Protein AF-A0A951FBR6-F1 (afdb_monomer_lite)

Secondary structure (DSSP, 8-state):
---HHHHHHHHHTGGG--HHHHHHHHHHHHH-HHHHHHHHHHHHHHHHHHHS-----PPPPHHHHHHHHHHHHHHT-THHHHHHHHHHHHHHHHHHHHHHHHHS------------------------PPP----------------------------------------------------

Foldseek 3Di:
DDDPVVLVVCLVVVVPDDPVNVVVNVVVLVVDVVSVVVSVVVVVVVVVVVPPPDDPPDPDPPVVVVVVVVVVVVVVDCVVVVVVVVVVVVVVVVVVVVVVVVPPPPPDPPPDDDDDDDDPDPDDDDDDDDDDPDDDPDPPPDDDDDPPPPPPPPPDPPPPPDPDDDDDDDPDDDDDDDDPDDD

Radius of gyration: 33.35 Å; chains: 1; bounding box: 78×59×83 Å

Structure (mmCIF, N/CA/C/O backbone):
data_AF-A0A951FBR6-F1
#
_entry.id   AF-A0A951FBR6-F1
#
loop_
_atom_site.group_PDB
_atom_site.id
_atom_site.type_symbol
_atom_site.label_atom_id
_atom_site.label_alt_id
_atom_site.label_comp_id
_atom_site.label_asym_id
_atom_site.label_entity_id
_atom_site.label_seq_id
_atom_site.pdbx_PDB_ins_code
_atom_site.Cartn_x
_atom_si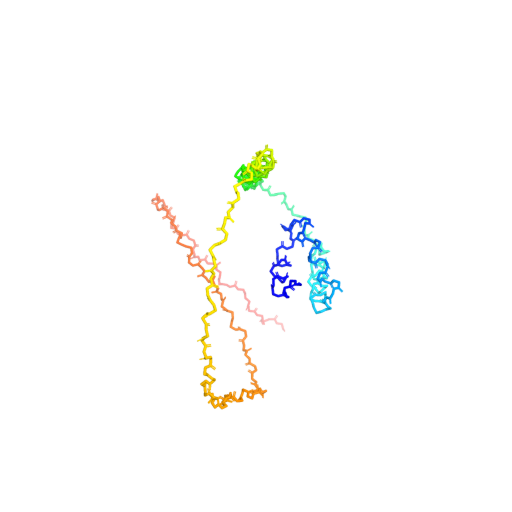te.Cartn_y
_atom_site.Cartn_z
_atom_site.occupancy
_atom_site.B_iso_or_equiv
_atom_site.auth_seq_id
_atom_site.auth_comp_id
_atom_site.auth_asym_id
_atom_site.auth_atom_id
_atom_site.pdbx_PDB_model_num
ATOM 1 N N . MET A 1 1 ? 12.218 -4.662 -15.371 1.00 66.00 1 MET A N 1
ATOM 2 C CA . MET A 1 1 ? 11.109 -5.155 -14.527 1.00 66.00 1 MET A CA 1
ATOM 3 C C . MET A 1 1 ? 11.464 -4.921 -13.068 1.00 66.00 1 MET A C 1
ATOM 5 O O . MET A 1 1 ? 12.599 -5.201 -12.700 1.00 66.00 1 MET A O 1
ATOM 9 N N . MET A 1 2 ? 10.543 -4.360 -12.276 1.00 85.25 2 MET A N 1
ATOM 10 C CA . MET A 1 2 ? 10.727 -4.196 -10.825 1.00 85.25 2 MET A CA 1
ATOM 11 C C . MET A 1 2 ? 10.732 -5.551 -10.119 1.00 85.25 2 MET A C 1
ATOM 13 O O . MET A 1 2 ? 10.089 -6.500 -10.576 1.00 85.25 2 MET A O 1
ATOM 17 N N . ARG A 1 3 ? 11.447 -5.639 -8.995 1.00 94.19 3 ARG A N 1
ATOM 18 C CA . ARG A 1 3 ? 11.500 -6.867 -8.194 1.00 94.19 3 ARG A CA 1
ATOM 19 C C . ARG A 1 3 ? 10.262 -6.985 -7.303 1.00 94.19 3 ARG A C 1
ATOM 21 O O . ARG A 1 3 ? 9.742 -5.986 -6.814 1.00 94.19 3 ARG A O 1
ATOM 28 N N . CYS A 1 4 ? 9.834 -8.217 -7.020 1.00 96.00 4 CYS A N 1
ATOM 29 C CA . CYS A 1 4 ? 8.677 -8.477 -6.150 1.00 96.00 4 CYS A CA 1
ATOM 30 C C . CYS A 1 4 ? 8.846 -7.869 -4.742 1.00 96.00 4 CYS A C 1
ATOM 32 O O . CYS A 1 4 ? 7.883 -7.385 -4.152 1.00 96.00 4 CYS A O 1
ATOM 34 N N . SER A 1 5 ? 10.073 -7.847 -4.210 1.00 94.88 5 SER A N 1
ATOM 35 C CA . SER A 1 5 ? 10.379 -7.240 -2.908 1.00 94.88 5 SER A CA 1
ATOM 36 C C . SER A 1 5 ? 10.171 -5.723 -2.903 1.00 94.88 5 SER A C 1
ATOM 38 O O . SER A 1 5 ? 9.610 -5.179 -1.955 1.00 94.88 5 SER A O 1
ATOM 40 N N . GLU A 1 6 ? 10.551 -5.033 -3.976 1.00 93.88 6 GLU A N 1
ATOM 41 C CA . GLU A 1 6 ? 10.356 -3.586 -4.123 1.00 93.88 6 GLU A CA 1
ATOM 42 C C . GLU A 1 6 ? 8.859 -3.253 -4.197 1.00 93.88 6 GLU A C 1
ATOM 44 O O . GLU A 1 6 ? 8.383 -2.363 -3.493 1.00 93.88 6 GLU A O 1
ATOM 49 N N . ILE A 1 7 ? 8.093 -4.042 -4.958 1.00 95.62 7 ILE A N 1
ATOM 50 C CA . ILE A 1 7 ? 6.633 -3.913 -5.044 1.00 95.62 7 ILE A CA 1
ATOM 51 C C . ILE A 1 7 ? 5.974 -4.152 -3.684 1.00 95.62 7 ILE A C 1
ATOM 53 O O . ILE A 1 7 ? 5.095 -3.386 -3.303 1.00 95.62 7 ILE A O 1
ATOM 57 N N . SER A 1 8 ? 6.402 -5.160 -2.916 1.00 91.75 8 SER A N 1
ATOM 58 C CA . SER A 1 8 ? 5.817 -5.415 -1.590 1.00 91.75 8 SER A CA 1
ATOM 59 C C . SER A 1 8 ? 5.968 -4.229 -0.630 1.00 91.75 8 SER A C 1
ATOM 61 O O . SER A 1 8 ? 5.046 -3.942 0.133 1.00 91.75 8 SER A O 1
ATOM 63 N N . MET A 1 9 ? 7.074 -3.479 -0.714 1.00 92.38 9 MET A N 1
ATOM 64 C CA . MET A 1 9 ? 7.241 -2.254 0.072 1.00 92.38 9 MET A CA 1
ATOM 65 C C . MET A 1 9 ? 6.273 -1.155 -0.380 1.00 92.38 9 MET A C 1
ATOM 67 O O . MET A 1 9 ? 5.665 -0.504 0.466 1.00 92.38 9 MET A O 1
ATOM 71 N N . LEU A 1 10 ? 6.075 -0.987 -1.693 1.00 93.06 10 LEU A N 1
ATOM 72 C CA . LEU A 1 10 ? 5.103 -0.026 -2.229 1.00 93.06 10 LEU A CA 1
ATOM 73 C C . LEU A 1 10 ? 3.661 -0.386 -1.843 1.00 93.06 10 LEU A C 1
ATOM 75 O O . LEU A 1 10 ? 2.879 0.496 -1.485 1.00 93.06 10 LEU A O 1
ATOM 79 N N . LEU A 1 11 ? 3.309 -1.676 -1.856 1.00 91.50 11 LEU A N 1
ATOM 80 C CA . LEU A 1 11 ? 1.989 -2.155 -1.432 1.00 91.50 11 LEU A CA 1
ATOM 81 C C . LEU A 1 11 ? 1.732 -1.878 0.058 1.00 91.50 11 LEU A C 1
ATOM 83 O O . LEU A 1 11 ? 0.615 -1.500 0.422 1.00 91.50 11 LEU A O 1
ATOM 87 N N . ALA A 1 12 ? 2.760 -1.971 0.909 1.00 89.62 12 ALA A N 1
ATOM 88 C CA . ALA A 1 12 ? 2.648 -1.638 2.330 1.00 89.62 12 ALA A CA 1
ATOM 89 C C . ALA A 1 12 ? 2.328 -0.147 2.570 1.00 89.62 12 ALA A C 1
ATOM 91 O O . ALA A 1 12 ? 1.612 0.188 3.514 1.00 89.62 12 ALA A O 1
ATOM 92 N N . THR A 1 13 ? 2.792 0.753 1.695 1.00 90.88 13 THR A N 1
ATOM 93 C CA . THR A 1 13 ? 2.530 2.204 1.761 1.00 90.88 13 THR A CA 1
ATOM 94 C C . THR A 1 13 ? 1.437 2.669 0.797 1.00 90.88 13 THR A C 1
ATOM 96 O O . THR A 1 13 ? 1.401 3.840 0.426 1.00 90.88 13 THR A O 1
ATOM 99 N N . ARG A 1 14 ? 0.509 1.786 0.396 1.00 87.19 14 ARG A N 1
ATOM 100 C CA . ARG A 1 14 ? -0.464 2.060 -0.681 1.00 87.19 14 ARG A CA 1
ATOM 101 C C . ARG A 1 14 ? -1.258 3.364 -0.568 1.00 87.19 14 ARG A C 1
ATOM 103 O O . ARG A 1 14 ? -1.699 3.892 -1.577 1.00 87.19 14 ARG A O 1
ATOM 110 N N . ARG A 1 15 ? -1.507 3.851 0.654 1.00 85.38 15 ARG A N 1
ATOM 111 C CA . ARG A 1 15 ? -2.320 5.057 0.897 1.00 85.38 15 ARG A CA 1
ATOM 112 C C . ARG A 1 15 ? -1.604 6.346 0.500 1.00 85.38 15 ARG A C 1
ATOM 114 O O . ARG A 1 15 ? -2.270 7.357 0.320 1.00 85.38 15 ARG A O 1
ATOM 121 N N . ASP A 1 16 ? -0.283 6.284 0.366 1.00 89.69 16 ASP A N 1
ATOM 122 C CA . ASP A 1 16 ? 0.584 7.434 0.132 1.00 89.69 16 ASP A CA 1
ATOM 123 C C . ASP A 1 16 ? 1.307 7.355 -1.225 1.00 89.69 16 ASP A C 1
ATOM 125 O O . ASP A 1 16 ? 2.233 8.131 -1.473 1.00 89.69 16 ASP A O 1
ATOM 129 N N . LEU A 1 17 ? 0.902 6.430 -2.106 1.00 90.75 17 LEU A N 1
ATOM 130 C CA . LEU A 1 17 ? 1.501 6.282 -3.432 1.00 90.75 17 LEU A CA 1
ATOM 131 C C . LEU A 1 17 ? 1.141 7.466 -4.334 1.00 90.75 17 LEU A C 1
ATOM 133 O O . LEU A 1 17 ? 0.011 7.953 -4.364 1.00 90.75 17 LEU A O 1
ATOM 137 N N . SER A 1 18 ? 2.119 7.922 -5.108 1.00 93.25 18 SER A N 1
ATOM 138 C CA . SER A 1 18 ? 1.881 8.834 -6.222 1.00 93.25 18 SER A CA 1
ATOM 139 C C . SER A 1 18 ? 1.259 8.098 -7.414 1.00 93.25 18 SER A C 1
ATOM 141 O O . SER A 1 18 ? 1.418 6.890 -7.570 1.00 93.25 18 SER A O 1
ATOM 143 N N . ALA A 1 19 ? 0.618 8.835 -8.326 1.00 92.31 19 ALA A N 1
ATOM 144 C CA . ALA A 1 19 ? 0.006 8.253 -9.527 1.00 92.31 19 ALA A CA 1
ATOM 145 C C . ALA A 1 19 ? 1.001 7.471 -10.414 1.00 92.31 19 ALA A C 1
ATOM 147 O O . ALA A 1 19 ? 0.622 6.503 -11.070 1.00 92.31 19 ALA A O 1
ATOM 148 N N . ALA A 1 20 ? 2.276 7.878 -10.428 1.00 91.44 20 ALA A N 1
ATOM 149 C CA . ALA A 1 20 ? 3.328 7.170 -11.154 1.00 91.44 20 ALA A CA 1
ATOM 150 C C . ALA A 1 20 ? 3.708 5.846 -10.473 1.00 91.44 20 ALA A C 1
ATOM 152 O O . ALA A 1 20 ? 3.951 4.852 -11.146 1.00 91.44 20 ALA A O 1
ATOM 153 N N . GLU A 1 21 ? 3.739 5.805 -9.142 1.00 93.50 21 GLU A N 1
ATOM 154 C CA . GLU A 1 21 ? 4.002 4.560 -8.413 1.00 93.50 21 GLU A CA 1
ATOM 155 C C . GLU A 1 21 ? 2.807 3.607 -8.512 1.00 93.50 21 GLU A C 1
ATOM 157 O O . GLU A 1 21 ? 2.995 2.407 -8.692 1.00 93.50 21 GLU A O 1
ATOM 162 N N . GLU A 1 22 ? 1.578 4.131 -8.484 1.00 95.56 22 GLU A N 1
ATOM 163 C CA . GLU A 1 22 ? 0.373 3.328 -8.702 1.00 95.56 22 GLU A CA 1
ATOM 164 C C . GLU A 1 22 ? 0.358 2.649 -10.074 1.00 95.56 22 GLU A C 1
ATOM 166 O O . GLU A 1 22 ? -0.027 1.483 -10.170 1.00 95.56 22 GLU A O 1
ATOM 171 N N . SER A 1 23 ? 0.759 3.350 -11.141 1.00 95.75 23 SER A N 1
ATOM 172 C CA . SER A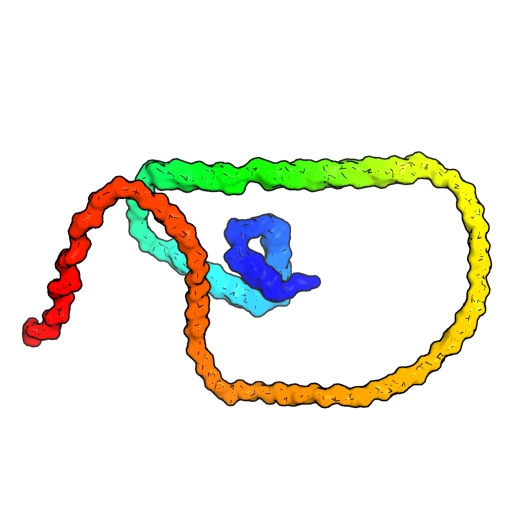 1 23 ? 0.785 2.759 -12.482 1.00 95.75 23 SER A CA 1
ATOM 173 C C . SER A 1 23 ? 1.822 1.641 -12.588 1.00 95.75 23 SER A C 1
ATOM 175 O O . SER A 1 23 ? 1.533 0.597 -13.171 1.00 95.75 23 SER A O 1
ATOM 177 N N . VAL A 1 24 ? 2.989 1.814 -11.963 1.00 95.31 24 VAL A N 1
ATOM 178 C CA . VAL A 1 24 ? 4.043 0.793 -11.910 1.00 95.31 24 VAL A CA 1
ATOM 179 C C . VAL A 1 24 ? 3.599 -0.427 -11.107 1.00 95.31 24 VAL A C 1
ATOM 181 O O . VAL A 1 24 ? 3.784 -1.558 -11.557 1.00 95.31 24 VAL A O 1
ATOM 184 N N . VAL A 1 25 ? 2.981 -0.213 -9.943 1.00 96.06 25 VAL A N 1
ATOM 185 C CA . VAL A 1 25 ? 2.422 -1.302 -9.134 1.00 96.06 25 VAL A CA 1
ATOM 186 C C . VAL A 1 25 ? 1.360 -2.054 -9.929 1.00 96.06 25 VAL A C 1
ATOM 188 O O . VAL A 1 25 ? 1.402 -3.279 -9.972 1.00 96.06 25 VAL A O 1
ATOM 191 N N . ARG A 1 26 ? 0.447 -1.345 -10.605 1.00 96.06 26 ARG A N 1
ATOM 192 C CA . ARG A 1 26 ? -0.607 -1.964 -11.418 1.00 96.06 26 ARG A CA 1
ATOM 193 C C . ARG A 1 26 ? -0.027 -2.834 -12.531 1.00 96.06 26 ARG A C 1
ATOM 195 O O . ARG A 1 26 ? -0.379 -4.003 -12.597 1.00 96.06 26 ARG A O 1
ATOM 202 N N . ALA A 1 27 ? 0.928 -2.308 -13.298 1.00 96.62 27 ALA A N 1
ATOM 203 C CA . ALA A 1 27 ? 1.603 -3.071 -14.347 1.00 96.62 27 ALA A CA 1
ATOM 204 C C . ALA A 1 27 ? 2.261 -4.351 -13.802 1.00 96.62 27 ALA A C 1
ATOM 206 O O . ALA A 1 27 ? 2.152 -5.415 -14.398 1.00 96.62 27 ALA A O 1
ATOM 207 N N . HIS A 1 28 ? 2.896 -4.285 -12.628 1.00 97.00 28 HIS A N 1
ATOM 208 C CA . HIS A 1 28 ? 3.477 -5.479 -12.017 1.00 97.00 28 HIS A CA 1
ATOM 209 C C . HIS A 1 28 ? 2.424 -6.492 -11.552 1.00 97.00 28 HIS A C 1
ATOM 211 O O . HIS A 1 28 ? 2.656 -7.693 -11.647 1.00 97.00 28 HIS A O 1
ATOM 217 N N . LEU A 1 29 ? 1.289 -6.037 -11.014 1.00 96.88 29 LEU A N 1
ATOM 218 C CA . LEU A 1 29 ? 0.207 -6.934 -10.601 1.00 96.88 29 LEU A CA 1
ATOM 219 C C . LEU A 1 29 ? -0.442 -7.632 -11.803 1.00 96.88 29 LEU A C 1
ATOM 221 O O . LEU A 1 29 ? -0.874 -8.774 -11.655 1.00 96.88 29 LEU A O 1
ATOM 225 N N . ASP A 1 30 ? -0.468 -6.984 -12.967 1.00 97.44 30 ASP A N 1
ATOM 226 C CA . ASP A 1 30 ? -0.957 -7.585 -14.210 1.00 97.44 30 ASP A CA 1
ATOM 227 C C . ASP A 1 30 ? -0.023 -8.715 -14.694 1.00 97.44 30 ASP A C 1
ATOM 229 O O . ASP A 1 30 ? -0.496 -9.748 -15.167 1.00 97.44 30 ASP A O 1
ATOM 233 N N . ASP A 1 31 ? 1.292 -8.568 -14.488 1.00 96.94 31 ASP A N 1
ATOM 234 C CA . ASP A 1 31 ? 2.302 -9.551 -14.908 1.00 96.94 31 ASP A CA 1
ATOM 235 C C . ASP A 1 31 ? 2.585 -10.649 -13.857 1.00 96.94 31 ASP A C 1
ATOM 237 O O . ASP A 1 31 ? 3.025 -11.751 -14.194 1.00 96.94 31 ASP A O 1
ATOM 241 N N . CYS A 1 32 ? 2.374 -10.373 -12.564 1.00 97.75 32 CYS A N 1
ATOM 242 C CA . CYS A 1 32 ? 2.797 -11.237 -11.459 1.00 97.75 32 CYS A CA 1
ATOM 243 C C . CYS A 1 32 ? 1.613 -11.767 -10.635 1.00 97.75 32 CYS A C 1
ATOM 245 O O . CYS A 1 32 ? 1.155 -11.152 -9.664 1.00 97.75 32 CYS A O 1
ATOM 247 N N . ALA A 1 33 ? 1.172 -12.986 -10.959 1.00 97.31 33 ALA A N 1
ATOM 248 C CA . ALA A 1 33 ? 0.031 -13.635 -10.309 1.00 97.31 33 ALA A CA 1
ATOM 249 C C . ALA A 1 33 ? 0.195 -13.822 -8.785 1.00 97.31 33 ALA A C 1
ATOM 251 O O . ALA A 1 33 ? -0.784 -13.751 -8.039 1.00 97.31 33 ALA A O 1
ATOM 252 N N . SER A 1 34 ? 1.418 -14.046 -8.291 1.00 96.25 34 SER A N 1
ATOM 253 C CA . SER A 1 34 ? 1.667 -14.238 -6.855 1.00 96.25 34 SER A CA 1
ATOM 254 C C . SER A 1 34 ? 1.474 -12.940 -6.062 1.00 96.25 34 SER A C 1
ATOM 256 O O . SER A 1 34 ? 0.840 -12.956 -5.001 1.00 96.25 34 SER A O 1
ATOM 258 N N . CYS A 1 35 ? 1.953 -11.811 -6.593 1.00 96.31 35 CYS A N 1
ATOM 259 C CA . CYS A 1 35 ? 1.737 -10.482 -6.027 1.00 96.31 35 CYS A CA 1
ATOM 260 C C . CYS A 1 35 ? 0.262 -10.067 -6.131 1.00 96.31 35 CYS A C 1
ATOM 262 O O . CYS A 1 35 ? -0.299 -9.590 -5.145 1.00 96.31 35 CYS A O 1
ATOM 264 N N . ALA A 1 36 ? -0.405 -10.340 -7.259 1.00 97.12 36 ALA A N 1
ATOM 265 C CA . ALA A 1 36 ? -1.842 -10.100 -7.422 1.00 97.12 36 ALA A CA 1
ATOM 266 C C . ALA A 1 36 ? -2.691 -10.882 -6.407 1.00 97.12 36 ALA A C 1
ATOM 268 O O . ALA A 1 36 ? -3.606 -10.334 -5.783 1.00 97.12 36 ALA A O 1
ATOM 269 N N . ALA A 1 37 ? -2.364 -12.157 -6.178 1.00 96.75 37 ALA A N 1
ATOM 270 C CA . ALA A 1 37 ? -3.057 -12.982 -5.197 1.00 96.75 37 ALA A CA 1
ATOM 271 C C . ALA A 1 37 ? -2.885 -12.438 -3.770 1.00 96.75 37 ALA A C 1
ATOM 273 O O . ALA A 1 37 ? -3.878 -12.330 -3.045 1.00 96.75 37 ALA A O 1
ATOM 274 N N . GLN A 1 38 ? -1.661 -12.063 -3.376 1.00 94.88 38 GLN A N 1
ATOM 275 C CA . GLN A 1 38 ? -1.383 -11.439 -2.074 1.00 94.88 38 GLN A CA 1
ATOM 276 C C . GLN A 1 38 ? -2.173 -10.142 -1.896 1.00 94.88 38 GLN A C 1
ATOM 278 O O . GLN A 1 38 ? -2.933 -10.014 -0.935 1.00 94.88 38 GLN A O 1
ATOM 283 N N . TRP A 1 39 ? -2.093 -9.249 -2.880 1.00 95.25 39 TRP A N 1
ATOM 284 C CA . TRP A 1 39 ? -2.825 -7.989 -2.885 1.00 95.25 39 TRP A CA 1
ATOM 285 C C . TRP A 1 39 ? -4.336 -8.185 -2.731 1.00 95.25 39 TRP A C 1
ATOM 287 O O . TRP A 1 39 ? -4.986 -7.544 -1.904 1.00 95.25 39 TRP A O 1
ATOM 297 N N . SER A 1 40 ? -4.911 -9.127 -3.481 1.00 96.00 40 SER A N 1
ATOM 298 C CA . SER A 1 40 ? -6.348 -9.393 -3.423 1.00 96.00 40 SER A CA 1
ATOM 299 C C . SER A 1 40 ? -6.809 -9.895 -2.048 1.00 96.00 40 SER A C 1
ATOM 301 O O . SER A 1 40 ? -7.945 -9.623 -1.655 1.00 96.00 40 SER A O 1
ATOM 303 N N . ARG A 1 41 ? -5.953 -10.623 -1.312 1.00 95.56 41 ARG A N 1
ATOM 304 C CA . ARG A 1 41 ? -6.243 -11.076 0.057 1.00 95.56 41 ARG A CA 1
ATOM 305 C C . ARG A 1 41 ? -6.266 -9.896 1.019 1.00 95.56 41 ARG A C 1
ATOM 307 O O . ARG A 1 41 ? -7.232 -9.742 1.760 1.00 95.56 41 ARG A O 1
ATOM 314 N N . GLU A 1 42 ? -5.256 -9.035 0.963 1.00 93.94 42 GLU A N 1
ATOM 315 C CA . GLU A 1 42 ? -5.180 -7.843 1.812 1.00 93.94 42 GLU A CA 1
ATOM 316 C C . GLU A 1 42 ? -6.330 -6.868 1.559 1.00 93.94 42 GLU A C 1
ATOM 318 O O . GLU A 1 42 ? -6.904 -6.314 2.503 1.00 93.94 42 GLU A O 1
ATOM 323 N N . GLU A 1 43 ? -6.696 -6.663 0.293 1.00 94.25 43 GLU A N 1
ATOM 324 C CA . GLU A 1 43 ? -7.802 -5.780 -0.065 1.00 94.25 43 GLU A CA 1
ATOM 325 C C . GLU A 1 43 ? -9.143 -6.353 0.402 1.00 94.25 43 GLU A C 1
ATOM 327 O O . GLU A 1 43 ? -9.967 -5.612 0.938 1.00 94.25 43 GLU A O 1
ATOM 332 N N . ARG A 1 44 ? -9.348 -7.675 0.304 1.00 96.25 44 ARG A N 1
ATOM 333 C CA . ARG A 1 44 ? -10.527 -8.343 0.880 1.00 96.25 44 ARG A CA 1
ATOM 334 C C . ARG A 1 44 ? -10.618 -8.126 2.388 1.00 96.25 44 ARG A C 1
ATOM 336 O O . ARG A 1 44 ? -11.649 -7.648 2.855 1.00 96.25 44 ARG A O 1
ATOM 343 N N . THR A 1 45 ? -9.541 -8.373 3.134 1.00 95.62 45 THR A N 1
ATOM 344 C CA . THR A 1 45 ? -9.502 -8.115 4.584 1.00 95.62 45 THR A CA 1
ATOM 345 C C . THR A 1 45 ? -9.785 -6.646 4.892 1.00 95.62 45 THR A C 1
ATOM 347 O O . THR A 1 45 ? -10.609 -6.325 5.743 1.00 95.62 45 THR A O 1
ATOM 350 N N . SER A 1 46 ? -9.174 -5.731 4.139 1.00 93.50 46 SER A N 1
ATOM 351 C CA . SER A 1 46 ? -9.369 -4.288 4.306 1.00 93.50 46 SER A CA 1
ATOM 352 C C . SER A 1 46 ? -10.802 -3.837 4.018 1.00 93.50 46 SER A C 1
ATOM 354 O O . SER A 1 46 ? -11.256 -2.853 4.600 1.00 93.50 46 SER A O 1
ATOM 356 N N . ARG A 1 47 ? -11.501 -4.493 3.086 1.00 94.88 47 ARG A N 1
ATOM 357 C CA . ARG A 1 47 ? -12.914 -4.225 2.790 1.00 94.88 47 ARG A CA 1
ATOM 358 C C . ARG A 1 47 ? -13.816 -4.727 3.904 1.00 94.88 47 ARG A C 1
ATOM 360 O O . ARG A 1 47 ? -14.679 -3.974 4.333 1.00 94.88 47 ARG A O 1
ATOM 367 N N . VAL A 1 48 ? -13.576 -5.939 4.408 1.00 96.56 48 VAL A N 1
ATOM 368 C CA . VAL A 1 48 ? -14.322 -6.490 5.550 1.00 96.56 48 VAL A CA 1
ATOM 369 C C . VAL A 1 48 ? -14.176 -5.577 6.765 1.00 96.56 48 VAL A C 1
ATOM 371 O O . VAL A 1 48 ? -15.177 -5.180 7.348 1.00 96.56 48 VAL A O 1
ATOM 374 N N . LEU A 1 49 ? -12.949 -5.155 7.085 1.00 94.06 49 LEU A N 1
ATOM 375 C CA . LEU A 1 49 ? -12.700 -4.244 8.205 1.00 94.06 49 LEU A CA 1
ATOM 376 C C . LEU A 1 49 ? -13.403 -2.888 8.040 1.00 94.06 49 LEU A C 1
ATOM 378 O O . LEU A 1 49 ? -13.889 -2.331 9.016 1.00 94.06 49 LEU A O 1
ATOM 382 N N . ARG A 1 50 ? -13.479 -2.362 6.811 1.00 91.00 50 ARG A N 1
ATOM 383 C CA . ARG A 1 50 ? -14.195 -1.111 6.506 1.00 91.00 50 ARG A CA 1
ATOM 384 C C . ARG A 1 50 ? -15.717 -1.257 6.546 1.00 91.00 50 ARG A C 1
ATOM 386 O O . ARG A 1 50 ? -16.399 -0.262 6.755 1.00 91.00 50 ARG A O 1
ATOM 393 N N . ALA A 1 51 ? -16.233 -2.460 6.316 1.00 94.06 51 ALA A N 1
ATOM 394 C CA . ALA A 1 51 ? -17.661 -2.754 6.333 1.00 94.06 51 ALA A CA 1
ATOM 395 C C . ALA A 1 51 ? -18.197 -3.070 7.738 1.00 94.06 51 ALA A C 1
ATOM 397 O O . ALA A 1 51 ? -19.410 -3.168 7.911 1.00 94.06 51 ALA A O 1
ATOM 398 N N . LEU A 1 52 ? -17.320 -3.243 8.734 1.00 93.81 52 LEU A N 1
ATOM 399 C CA . LEU A 1 52 ? -17.745 -3.472 10.110 1.00 93.81 52 LEU A CA 1
ATOM 400 C C . LEU A 1 52 ? -18.570 -2.274 10.611 1.00 93.81 52 LEU A C 1
ATOM 402 O O . LEU A 1 52 ? -18.137 -1.129 10.447 1.00 93.81 52 LEU A O 1
ATOM 406 N N . PRO A 1 53 ? -19.731 -2.516 11.245 1.00 90.06 53 PRO A N 1
ATOM 407 C CA . PRO A 1 53 ? -20.505 -1.461 11.874 1.00 90.06 53 PRO A CA 1
ATOM 408 C C . PRO A 1 53 ? -19.706 -0.923 13.060 1.00 90.06 53 PRO A C 1
ATOM 410 O O . PRO A 1 53 ? -19.637 -1.530 14.127 1.00 90.06 53 PRO A O 1
ATOM 413 N N . LEU A 1 54 ? -19.054 0.214 12.849 1.00 86.50 54 LEU A N 1
ATOM 414 C CA . LEU A 1 54 ? -18.399 0.942 13.921 1.00 86.50 54 LEU A CA 1
ATOM 415 C C . LEU A 1 54 ? -19.490 1.624 14.755 1.00 86.50 54 LEU A C 1
ATOM 417 O O . LEU A 1 54 ? -20.409 2.216 14.177 1.00 86.50 54 LEU A O 1
ATOM 421 N N . PRO A 1 55 ? -19.420 1.558 16.097 1.00 85.06 55 PRO A N 1
ATOM 422 C CA . PRO A 1 55 ? -20.320 2.341 16.928 1.00 85.06 55 PRO A CA 1
ATOM 423 C C . PRO A 1 55 ? -20.176 3.822 16.555 1.00 85.06 55 PRO A C 1
ATOM 425 O O . PRO A 1 55 ? -19.084 4.238 16.150 1.00 85.06 55 PRO A O 1
ATOM 428 N N . PRO A 1 56 ? -21.245 4.629 16.681 1.00 81.69 56 PRO A N 1
ATOM 429 C CA . PRO A 1 56 ? -21.164 6.055 16.411 1.00 81.69 56 PRO A CA 1
ATOM 430 C C . PRO A 1 56 ? -20.054 6.650 17.278 1.00 81.69 56 PRO A C 1
ATOM 432 O O . PRO A 1 56 ? -20.149 6.702 18.506 1.00 81.69 56 PRO A O 1
ATOM 435 N N . VAL A 1 57 ? -18.958 7.033 16.627 1.00 78.12 57 VAL A N 1
ATOM 436 C CA . VAL A 1 57 ? -17.803 7.614 17.298 1.00 78.12 57 VAL A CA 1
ATOM 437 C C . VAL A 1 57 ? -18.267 8.966 17.823 1.00 78.12 57 VAL A C 1
ATOM 439 O O . VAL A 1 57 ? -18.649 9.836 17.039 1.00 78.12 57 VAL A O 1
ATOM 442 N N . LYS A 1 58 ? -18.286 9.136 19.152 1.00 82.69 58 LYS A N 1
ATOM 443 C CA . LYS A 1 58 ? -18.496 10.456 19.759 1.00 82.69 58 LYS A CA 1
ATOM 444 C C . LYS A 1 58 ? -17.484 11.409 19.131 1.00 82.69 58 LYS A C 1
ATOM 446 O O . LYS A 1 58 ? -16.315 11.042 19.010 1.00 82.69 58 LYS A O 1
ATOM 451 N N . GLN A 1 59 ? -17.942 12.588 18.705 1.00 83.62 59 GLN A N 1
ATOM 452 C CA . GLN A 1 59 ? -17.053 13.582 18.110 1.00 83.62 59 GLN A CA 1
ATOM 453 C C . GLN A 1 59 ? -15.823 13.759 19.011 1.00 83.62 59 GLN A C 1
ATOM 455 O O . GLN A 1 59 ? -15.983 13.896 20.230 1.00 83.62 59 GLN A O 1
ATOM 460 N N . PRO A 1 60 ? -14.607 13.683 18.444 1.00 85.50 60 PRO A N 1
ATOM 461 C CA . PRO A 1 60 ? -13.409 13.919 19.225 1.00 85.50 60 PRO A CA 1
ATOM 462 C C . PRO A 1 60 ? -13.467 15.341 19.804 1.00 85.50 60 PRO A C 1
ATOM 464 O O . PRO A 1 60 ? -14.027 16.231 19.160 1.00 85.50 60 PRO A O 1
ATOM 467 N N . PRO A 1 61 ? -12.900 15.575 20.999 1.00 91.31 61 PRO A N 1
ATOM 468 C CA . PRO A 1 61 ? -12.808 16.916 21.566 1.00 91.31 61 PRO A CA 1
ATOM 469 C C . PRO A 1 61 ? -12.164 17.900 20.580 1.00 91.31 61 PRO A C 1
ATOM 471 O O . PRO A 1 61 ? -11.231 17.523 19.868 1.00 91.31 61 PRO A O 1
ATOM 474 N N . GLU A 1 62 ? -12.611 19.159 20.566 1.00 91.88 62 GLU A N 1
ATOM 475 C CA . GLU A 1 62 ? -12.155 20.165 19.588 1.00 91.88 62 GLU A CA 1
ATOM 476 C C . GLU A 1 62 ? -10.629 20.328 19.566 1.00 91.88 62 GLU A C 1
ATOM 478 O O . GLU A 1 62 ? -10.027 20.345 18.495 1.00 91.88 62 GLU A O 1
ATOM 483 N N . TRP A 1 63 ? -9.981 20.299 20.735 1.00 92.38 63 TRP A N 1
ATOM 484 C CA . TRP A 1 63 ? -8.521 20.386 20.848 1.00 92.38 63 TRP A CA 1
ATOM 485 C C . TRP A 1 63 ? -7.780 19.259 20.106 1.00 92.38 63 TRP A C 1
ATOM 487 O O . TRP A 1 63 ? -6.675 19.464 19.607 1.00 92.38 63 TRP A O 1
ATOM 497 N N . VAL A 1 64 ? -8.380 18.066 19.991 1.00 93.00 64 VAL A N 1
ATOM 498 C CA . VAL A 1 64 ? -7.801 16.948 19.226 1.00 93.00 64 VAL A CA 1
ATOM 499 C C . VAL A 1 64 ? -7.880 17.244 17.733 1.00 93.00 64 VAL A C 1
ATOM 501 O O . VAL A 1 64 ? -6.926 16.987 17.000 1.00 93.00 64 VAL A O 1
ATOM 504 N N . ALA A 1 65 ? -9.008 17.785 17.271 1.00 89.12 65 ALA A N 1
ATOM 505 C CA . ALA A 1 65 ? -9.184 18.153 15.872 1.00 89.12 65 ALA A CA 1
ATOM 506 C C . ALA A 1 65 ? -8.216 19.277 15.467 1.00 89.12 65 ALA A C 1
ATOM 508 O O . ALA A 1 65 ? -7.588 19.186 14.410 1.00 89.12 65 ALA A O 1
ATOM 509 N N . GLU A 1 66 ? -8.043 20.286 16.324 1.00 91.75 66 GLU A N 1
ATOM 510 C CA . GLU A 1 66 ? -7.086 21.378 16.124 1.00 91.75 66 GLU A CA 1
ATOM 511 C C . GLU A 1 66 ? -5.638 20.876 16.075 1.00 91.75 66 GLU A C 1
ATOM 513 O O . GLU A 1 66 ? -4.901 21.222 15.149 1.00 91.75 66 GLU A O 1
ATOM 518 N N . GLU A 1 67 ? -5.236 19.998 16.999 1.00 93.38 67 GLU A N 1
ATOM 519 C CA . GLU A 1 67 ? -3.883 19.427 17.007 1.00 93.38 67 GLU A CA 1
ATOM 520 C C . GLU A 1 67 ? -3.627 18.577 15.755 1.00 93.38 67 GLU A C 1
ATOM 522 O O . GLU A 1 67 ? -2.573 18.690 15.123 1.00 93.38 67 GLU A O 1
ATOM 527 N N . ILE A 1 68 ? -4.605 17.768 15.329 1.00 90.88 68 ILE A N 1
ATOM 528 C CA . ILE A 1 68 ? -4.507 16.993 14.085 1.00 90.88 68 ILE A CA 1
ATOM 529 C C . ILE A 1 68 ? -4.343 17.937 12.888 1.00 90.88 68 ILE A C 1
ATOM 531 O O . ILE A 1 68 ? -3.447 17.729 12.066 1.00 90.88 68 ILE A O 1
ATOM 535 N N . GLN A 1 69 ? -5.146 18.999 12.787 1.00 88.94 69 GLN A N 1
ATOM 536 C CA . GLN A 1 69 ? -5.005 19.980 11.708 1.00 88.94 69 GLN A CA 1
ATOM 537 C C . GLN A 1 69 ? -3.635 20.668 11.732 1.00 88.94 69 GLN A C 1
ATOM 539 O O . GLN A 1 69 ? -2.981 20.756 10.689 1.00 88.94 69 GLN A O 1
ATOM 544 N N . ALA A 1 70 ? -3.156 21.088 12.904 1.00 88.62 70 ALA A N 1
ATOM 545 C CA . ALA A 1 70 ? -1.836 21.689 13.064 1.00 88.62 70 ALA A CA 1
ATOM 546 C C . ALA A 1 70 ? -0.718 20.718 12.645 1.00 88.62 70 ALA A C 1
ATOM 548 O O . ALA A 1 70 ? 0.221 21.105 11.941 1.00 88.62 70 ALA A O 1
ATOM 549 N N . MET A 1 71 ? -0.832 19.435 12.999 1.00 87.25 71 MET A N 1
ATOM 550 C CA . MET A 1 71 ? 0.092 18.390 12.559 1.00 87.25 71 MET A CA 1
ATOM 551 C C . MET A 1 71 ? 0.069 18.188 11.040 1.00 87.25 71 MET A C 1
ATOM 553 O O . MET A 1 71 ? 1.138 18.080 10.430 1.00 87.25 71 MET A O 1
ATOM 557 N N . LEU A 1 72 ? -1.112 18.156 10.410 1.00 85.31 72 LEU A N 1
ATOM 558 C CA . LEU A 1 72 ? -1.223 18.042 8.952 1.00 85.31 72 LEU A CA 1
ATOM 559 C C . LEU A 1 72 ? -0.600 19.252 8.248 1.00 85.31 72 LEU A C 1
ATOM 561 O O . LEU A 1 72 ? 0.179 19.073 7.310 1.00 85.31 72 LEU A O 1
ATOM 565 N N . GLN A 1 73 ? -0.866 20.470 8.724 1.00 83.62 73 GLN A N 1
ATOM 566 C CA . GLN A 1 73 ? -0.276 21.690 8.166 1.00 83.62 73 GLN A CA 1
ATOM 567 C C . GLN A 1 73 ? 1.253 21.703 8.302 1.00 83.62 73 GLN A C 1
ATOM 569 O O . GLN A 1 73 ? 1.956 22.061 7.355 1.00 83.62 73 GLN A O 1
ATOM 574 N N . ARG A 1 74 ? 1.793 21.235 9.436 1.00 80.25 74 ARG A N 1
ATOM 575 C CA . ARG A 1 74 ? 3.244 21.075 9.631 1.00 80.25 74 ARG A CA 1
ATOM 576 C C . ARG A 1 74 ? 3.839 20.007 8.714 1.00 80.25 74 ARG A C 1
ATOM 578 O O . ARG A 1 74 ? 4.925 20.212 8.178 1.00 80.25 74 ARG A O 1
ATOM 585 N N . LYS A 1 75 ? 3.158 18.875 8.500 1.00 71.81 75 LYS A N 1
ATOM 586 C CA . LYS A 1 75 ? 3.630 17.809 7.592 1.00 71.81 75 LYS A CA 1
ATOM 587 C C . LYS A 1 75 ? 3.598 18.223 6.125 1.00 71.81 75 LYS A C 1
ATOM 589 O O . LYS A 1 75 ? 4.497 17.849 5.374 1.00 71.81 75 LYS A O 1
ATOM 594 N N . LEU A 1 76 ? 2.651 19.071 5.733 1.00 62.31 76 LEU A N 1
ATOM 595 C CA . LEU A 1 76 ? 2.603 19.707 4.414 1.00 62.31 76 LEU A CA 1
ATOM 596 C C . LEU A 1 76 ? 3.696 20.777 4.216 1.00 62.31 76 LEU A C 1
ATOM 598 O O . LEU A 1 76 ? 3.577 21.610 3.316 1.00 62.31 76 LEU A O 1
ATOM 602 N N . SER A 1 77 ? 4.767 20.755 5.029 1.00 51.00 77 SER A N 1
ATOM 603 C CA . SER A 1 77 ? 5.785 21.800 5.069 1.00 51.00 77 SER A CA 1
ATOM 604 C C . SER A 1 77 ? 6.271 22.206 3.667 1.00 51.00 77 SER A C 1
ATOM 606 O O . SER A 1 77 ? 6.523 21.355 2.799 1.00 51.00 77 SER A O 1
ATOM 608 N N . PRO A 1 78 ? 6.489 23.513 3.448 1.00 58.06 78 PRO A N 1
ATOM 609 C CA . PRO A 1 78 ? 6.887 24.084 2.161 1.00 58.06 78 PRO A CA 1
ATOM 610 C C . PRO A 1 78 ? 8.208 23.526 1.608 1.00 58.06 78 PRO A C 1
ATOM 612 O O . PRO A 1 78 ? 8.495 23.710 0.427 1.00 58.06 78 PRO A O 1
ATOM 615 N N . ARG A 1 79 ? 8.983 22.767 2.399 1.00 59.09 79 ARG A N 1
ATOM 616 C CA . ARG A 1 79 ? 10.190 22.060 1.944 1.00 59.09 79 ARG A CA 1
ATOM 617 C C . ARG A 1 79 ? 9.934 21.132 0.757 1.00 59.09 79 ARG A C 1
ATOM 619 O O . ARG A 1 79 ? 10.797 21.029 -0.113 1.00 59.09 79 ARG A O 1
ATOM 626 N N . ARG A 1 80 ? 8.761 20.486 0.678 1.00 59.91 80 ARG A N 1
ATOM 627 C CA . ARG A 1 80 ? 8.429 19.633 -0.476 1.00 59.91 80 ARG A CA 1
ATOM 628 C C . ARG A 1 80 ? 8.216 20.473 -1.740 1.00 59.91 80 ARG A C 1
ATOM 630 O O . ARG A 1 80 ? 8.748 20.127 -2.788 1.00 59.91 80 ARG A O 1
ATOM 637 N N . ARG A 1 81 ? 7.536 21.621 -1.626 1.00 59.56 81 ARG A N 1
ATOM 638 C CA . ARG A 1 81 ? 7.356 22.577 -2.736 1.00 59.56 81 ARG A CA 1
ATOM 639 C C . ARG A 1 81 ? 8.685 23.191 -3.184 1.00 59.56 81 ARG A C 1
ATOM 641 O O . ARG A 1 81 ? 8.904 23.339 -4.378 1.00 59.56 81 ARG A O 1
ATOM 648 N N . TRP A 1 82 ? 9.598 23.466 -2.253 1.00 65.81 82 TRP A N 1
ATOM 649 C CA . TRP A 1 82 ? 10.919 24.017 -2.574 1.00 65.81 82 TRP A CA 1
ATOM 650 C C . TRP A 1 82 ? 11.821 23.022 -3.312 1.00 65.81 82 TRP A C 1
ATOM 652 O O . TRP A 1 82 ? 12.537 23.407 -4.231 1.00 65.81 82 TRP A O 1
ATOM 662 N N . ARG A 1 83 ? 11.725 21.724 -2.988 1.00 62.44 83 ARG A N 1
ATOM 663 C CA . ARG A 1 83 ? 12.402 20.664 -3.752 1.00 62.44 83 ARG A CA 1
ATOM 664 C C . ARG A 1 83 ? 11.871 20.532 -5.179 1.00 62.44 83 ARG A C 1
ATOM 666 O O . ARG A 1 83 ? 12.674 20.377 -6.091 1.00 62.44 83 ARG A O 1
ATOM 673 N N . TYR A 1 84 ? 10.558 20.647 -5.388 1.00 60.47 84 TYR A N 1
ATOM 674 C CA . TYR A 1 84 ? 9.995 20.686 -6.743 1.00 60.47 84 TYR A CA 1
ATOM 675 C C . TYR A 1 84 ? 10.385 21.967 -7.494 1.00 60.47 84 TYR A C 1
ATOM 677 O O . TYR A 1 84 ? 10.718 21.892 -8.670 1.00 60.47 84 TYR A O 1
ATOM 685 N N . GLY A 1 85 ? 10.440 23.118 -6.814 1.00 60.12 85 GLY A N 1
ATOM 686 C CA . GLY A 1 85 ? 10.943 24.366 -7.398 1.00 60.12 85 GLY A CA 1
ATOM 687 C C . GLY A 1 85 ? 12.398 24.261 -7.868 1.00 60.12 85 GLY A C 1
ATOM 688 O O . GLY A 1 85 ? 12.714 24.660 -8.985 1.00 60.12 85 GLY A O 1
ATOM 689 N N . LEU A 1 86 ? 13.270 23.650 -7.059 1.00 63.38 86 LEU A N 1
ATOM 690 C CA . LEU A 1 86 ? 14.668 23.392 -7.425 1.00 63.38 86 LEU A CA 1
ATOM 691 C C . LEU A 1 86 ? 14.809 22.366 -8.560 1.00 63.38 86 LEU A C 1
ATOM 693 O O . LEU A 1 86 ? 15.660 22.538 -9.428 1.00 63.38 86 LEU A O 1
ATOM 697 N N . ALA A 1 87 ? 13.967 21.329 -8.588 1.00 60.84 87 ALA A N 1
ATOM 698 C CA . ALA A 1 87 ? 13.981 20.326 -9.654 1.00 60.84 87 ALA A CA 1
ATOM 699 C C . ALA A 1 87 ? 13.498 20.883 -11.006 1.00 60.84 87 ALA A C 1
ATOM 701 O O . ALA A 1 87 ? 14.014 20.501 -12.049 1.00 60.84 87 ALA A O 1
ATOM 702 N N . VAL A 1 88 ? 12.535 21.810 -11.014 1.00 65.00 88 VAL A N 1
ATOM 703 C CA . VAL A 1 88 ? 12.104 22.485 -12.252 1.00 65.00 88 VAL A CA 1
ATOM 704 C C . VAL A 1 88 ? 13.162 23.490 -12.723 1.00 65.00 88 VAL A C 1
ATOM 706 O O . VAL A 1 88 ? 13.433 23.585 -13.920 1.00 65.00 88 VAL A O 1
ATOM 709 N N . ALA A 1 89 ? 13.821 24.188 -11.792 1.00 64.81 89 ALA A N 1
ATOM 710 C CA . ALA A 1 89 ? 14.909 25.108 -12.118 1.00 64.81 89 ALA A CA 1
ATOM 711 C C . ALA A 1 89 ? 16.117 24.399 -12.763 1.00 64.81 89 ALA A C 1
ATOM 713 O O . ALA A 1 89 ? 16.738 24.956 -13.669 1.00 64.81 89 ALA A O 1
ATOM 714 N N . SER A 1 90 ? 16.435 23.162 -12.357 1.00 65.94 90 SER A N 1
ATOM 715 C CA . SER A 1 90 ? 17.554 22.414 -12.945 1.00 65.94 90 SER A CA 1
ATOM 716 C C . SER A 1 90 ? 17.287 21.969 -14.386 1.00 65.94 90 SER A C 1
ATOM 718 O O . SER A 1 90 ? 18.193 22.042 -15.214 1.00 65.94 90 SER A O 1
ATOM 720 N N . VAL A 1 91 ? 16.051 21.587 -14.730 1.00 66.75 91 VAL A N 1
ATOM 721 C CA . VAL A 1 91 ? 15.689 21.197 -16.108 1.00 66.75 91 VAL A CA 1
ATOM 722 C C . VAL A 1 91 ? 15.798 22.385 -17.067 1.00 66.75 91 VAL A C 1
ATOM 724 O O . VAL A 1 91 ? 16.365 22.249 -18.152 1.00 66.75 91 VAL A O 1
ATOM 727 N N . ALA A 1 92 ? 15.333 23.567 -16.651 1.00 68.50 92 ALA A N 1
ATOM 728 C CA . ALA A 1 92 ? 15.478 24.789 -17.442 1.00 68.50 92 ALA A CA 1
ATOM 729 C C . ALA A 1 92 ? 16.956 25.184 -17.632 1.00 68.50 92 ALA A C 1
ATOM 731 O O . ALA A 1 92 ? 17.354 25.591 -18.723 1.00 68.50 92 ALA A O 1
ATOM 732 N N . GLY A 1 93 ? 17.783 25.006 -16.595 1.00 75.00 93 GLY A N 1
ATOM 733 C CA . GLY A 1 93 ? 19.223 25.259 -16.665 1.00 75.00 93 GLY A CA 1
ATOM 734 C C . GLY A 1 93 ? 19.948 24.347 -17.659 1.00 75.00 93 GLY A C 1
ATOM 735 O O . GLY A 1 93 ? 20.725 24.833 -18.476 1.00 75.00 93 GLY A O 1
ATOM 736 N N . VAL A 1 94 ? 19.664 23.040 -17.647 1.00 77.00 94 VAL A N 1
ATOM 737 C CA . VAL A 1 94 ? 20.281 22.083 -18.585 1.00 77.00 94 VAL A CA 1
ATOM 738 C C . VAL A 1 94 ? 19.859 22.365 -20.028 1.00 77.00 94 VAL A C 1
ATOM 740 O O . VAL A 1 94 ? 20.702 22.328 -20.921 1.00 77.00 94 VAL A O 1
ATOM 743 N N . ALA A 1 95 ? 18.588 22.706 -20.260 1.00 78.50 95 ALA A N 1
ATOM 744 C CA . ALA A 1 95 ? 18.103 23.069 -21.590 1.00 78.50 95 ALA A CA 1
ATOM 745 C C . ALA A 1 95 ? 18.804 24.324 -22.137 1.00 78.50 95 ALA A C 1
ATOM 747 O O . ALA A 1 95 ? 19.211 24.339 -23.296 1.00 78.50 95 ALA A O 1
ATOM 748 N N . LEU A 1 96 ? 19.012 25.347 -21.299 1.00 81.31 96 LEU A N 1
ATOM 749 C CA . LEU A 1 96 ? 19.758 26.548 -21.682 1.00 81.31 96 LEU A CA 1
ATOM 750 C C . LEU A 1 96 ? 21.237 26.254 -21.956 1.00 81.31 96 LEU A C 1
ATOM 752 O O . LEU A 1 96 ? 21.774 26.749 -22.941 1.00 81.31 96 LEU A O 1
ATOM 756 N N . ILE A 1 97 ? 21.892 25.428 -21.136 1.00 82.38 97 ILE A N 1
ATOM 757 C CA . ILE A 1 97 ? 23.294 25.039 -21.358 1.00 82.38 97 ILE A CA 1
ATOM 758 C C . ILE A 1 97 ? 23.437 24.249 -22.666 1.00 82.38 97 ILE A C 1
ATOM 760 O O . ILE A 1 97 ? 24.332 24.536 -23.457 1.00 82.38 97 ILE A O 1
ATOM 764 N N . ALA A 1 98 ? 22.540 23.297 -22.931 1.00 81.62 98 ALA A N 1
ATOM 765 C CA . ALA A 1 98 ? 22.531 22.539 -24.179 1.00 81.62 98 ALA A CA 1
ATOM 766 C C . ALA A 1 98 ? 22.286 23.445 -25.395 1.00 81.62 98 ALA A C 1
ATOM 768 O O . ALA A 1 98 ? 22.965 23.298 -26.409 1.00 81.62 98 ALA A O 1
ATOM 769 N N . LEU A 1 99 ? 21.373 24.415 -25.274 1.00 85.19 99 LEU A N 1
ATOM 770 C CA . LEU A 1 99 ? 21.119 25.418 -26.307 1.00 85.19 99 LEU A CA 1
ATOM 771 C C . LEU A 1 99 ? 22.381 26.247 -26.592 1.00 85.19 99 LEU A C 1
ATOM 773 O O . LEU A 1 99 ? 22.753 26.413 -27.747 1.00 85.19 99 LEU A O 1
ATOM 777 N N . VAL A 1 100 ? 23.078 26.716 -25.552 1.00 84.88 100 VAL A N 1
ATOM 778 C CA . VAL A 1 100 ? 24.333 27.469 -25.701 1.00 84.88 100 VAL A CA 1
ATOM 779 C C . VAL A 1 100 ? 25.405 26.618 -26.383 1.00 84.88 100 VAL A C 1
ATOM 781 O O . VAL A 1 100 ? 26.005 27.080 -27.345 1.00 84.88 100 VAL A O 1
ATOM 784 N N . ILE A 1 101 ? 25.611 25.369 -25.955 1.00 80.88 101 ILE A N 1
ATOM 785 C CA . ILE A 1 101 ? 26.591 24.458 -26.576 1.00 80.88 101 ILE A CA 1
ATOM 786 C C . ILE A 1 101 ? 26.256 24.202 -28.051 1.00 80.88 101 ILE A C 1
ATOM 788 O O . ILE A 1 101 ? 27.158 24.170 -28.880 1.00 80.88 101 ILE A O 1
ATOM 792 N N . PHE A 1 102 ? 24.974 24.051 -28.387 1.00 79.31 102 PHE A N 1
ATOM 793 C CA . PHE A 1 102 ? 24.528 23.814 -29.760 1.00 79.31 102 PHE A CA 1
ATOM 794 C C . PHE A 1 102 ? 24.668 25.053 -30.659 1.00 79.31 102 PHE A C 1
ATOM 796 O O . PHE A 1 102 ? 24.923 24.922 -31.853 1.00 79.31 102 PHE A O 1
ATOM 803 N N . LEU A 1 103 ? 24.515 26.256 -30.096 1.00 78.44 103 LEU A N 1
ATOM 804 C CA . LEU A 1 103 ? 24.708 27.521 -30.811 1.00 78.44 103 LEU A CA 1
ATOM 805 C C . LEU A 1 103 ? 26.166 27.989 -30.858 1.00 78.44 103 LEU A C 1
ATOM 807 O O . LEU A 1 103 ? 26.459 28.917 -31.614 1.00 78.44 103 LEU A O 1
ATOM 811 N N . LEU A 1 104 ? 27.083 27.381 -30.097 1.00 77.38 104 LEU A N 1
ATOM 812 C CA . LEU A 1 104 ? 28.506 27.652 -30.265 1.00 77.38 104 LEU A CA 1
ATOM 813 C C . LEU A 1 104 ? 28.948 27.074 -31.619 1.00 77.38 104 LEU A C 1
ATOM 815 O O . LEU A 1 104 ? 28.920 25.854 -31.794 1.00 77.38 104 LEU A O 1
ATOM 819 N N . PRO A 1 105 ? 29.380 27.910 -32.583 1.00 62.34 105 PRO A N 1
ATOM 820 C CA . PRO A 1 105 ? 29.911 27.409 -33.835 1.00 62.34 105 PRO A CA 1
ATOM 821 C C . PRO A 1 105 ? 31.157 26.595 -33.504 1.00 62.34 105 PRO A C 1
ATOM 823 O O . PRO A 1 105 ? 32.158 27.131 -33.026 1.00 62.34 105 PRO A O 1
ATOM 826 N N . THR A 1 106 ? 31.084 25.283 -33.725 1.00 58.91 106 THR A N 1
ATOM 827 C CA . THR A 1 106 ? 32.226 24.381 -33.631 1.00 58.91 106 THR A CA 1
ATOM 828 C C . THR A 1 106 ? 33.218 24.778 -34.716 1.00 58.91 106 THR A C 1
ATOM 830 O O . THR A 1 106 ? 33.179 24.267 -35.835 1.00 58.91 106 THR A O 1
ATOM 833 N N . GLY A 1 107 ? 34.082 25.745 -34.404 1.00 54.84 107 GLY A N 1
ATOM 834 C CA . GLY A 1 107 ? 35.265 26.052 -35.186 1.00 54.84 107 GLY A CA 1
ATOM 835 C C . GLY A 1 107 ? 36.069 24.768 -35.293 1.00 54.84 107 GLY A C 1
ATOM 836 O O . GLY A 1 107 ? 36.581 24.268 -34.290 1.00 54.84 107 GLY A O 1
ATOM 837 N N . ALA A 1 108 ? 36.084 24.198 -36.496 1.00 58.12 108 ALA A N 1
ATOM 838 C CA . ALA A 1 108 ? 36.749 22.954 -36.824 1.00 58.12 108 ALA A CA 1
ATOM 839 C C . ALA A 1 108 ? 38.236 23.060 -36.471 1.00 58.12 108 ALA A C 1
ATOM 841 O O . ALA A 1 108 ? 39.058 23.526 -37.253 1.00 58.12 108 ALA A O 1
ATOM 842 N N . SER A 1 109 ? 38.574 22.627 -35.263 1.00 53.59 109 SER A N 1
ATOM 843 C CA . SER A 1 109 ? 39.943 22.323 -34.895 1.00 53.59 109 SER A CA 1
ATOM 844 C C . SER A 1 109 ? 40.221 20.959 -35.502 1.00 53.59 109 SER A C 1
ATOM 846 O O . SER A 1 109 ? 39.799 19.933 -34.969 1.00 53.59 109 SER A O 1
ATOM 848 N N . THR A 1 110 ? 40.858 20.954 -36.670 1.00 52.78 110 THR A N 1
ATOM 849 C CA . THR A 1 110 ? 41.479 19.774 -37.272 1.00 52.78 110 THR A CA 1
ATOM 850 C C . THR A 1 110 ? 42.477 19.194 -36.276 1.00 52.78 110 THR A C 1
ATOM 852 O O . THR A 1 110 ? 43.638 19.593 -36.222 1.00 52.78 110 THR A O 1
ATOM 855 N N . SER A 1 111 ? 41.987 18.284 -35.437 1.00 50.28 111 SER A N 1
ATOM 856 C CA . SER A 1 111 ? 42.791 17.480 -34.532 1.00 50.28 111 SER A CA 1
ATOM 857 C C . SER A 1 111 ? 43.459 16.395 -35.366 1.00 50.28 111 SER A C 1
ATOM 859 O O . SER A 1 111 ? 42.859 15.379 -35.715 1.00 50.28 111 SER A O 1
ATOM 861 N N . THR A 1 112 ? 44.697 16.673 -35.763 1.00 58.78 112 THR A N 1
ATOM 862 C CA . THR A 1 112 ? 45.637 15.705 -36.319 1.00 58.78 112 THR A CA 1
ATOM 863 C C . THR A 1 112 ? 45.769 14.547 -35.337 1.00 58.78 112 THR A C 1
ATOM 865 O O . THR A 1 112 ? 46.333 14.696 -34.254 1.00 58.78 112 THR A O 1
ATOM 868 N N . ALA A 1 113 ? 45.215 13.395 -35.708 1.00 52.56 113 ALA A N 1
ATOM 869 C CA . ALA A 1 113 ? 45.299 12.173 -34.929 1.00 52.56 113 ALA A CA 1
ATOM 870 C C . ALA A 1 113 ? 46.773 11.788 -34.681 1.00 52.56 113 ALA A C 1
ATOM 872 O O . ALA A 1 113 ? 47.531 11.645 -35.647 1.00 52.56 113 ALA A O 1
ATOM 873 N N . PRO A 1 114 ? 47.204 11.565 -33.428 1.00 58.59 114 PRO A N 1
ATOM 874 C CA . PRO A 1 114 ? 48.448 10.864 -33.179 1.00 58.59 114 PRO A CA 1
ATOM 875 C C . PRO A 1 114 ? 48.254 9.396 -33.571 1.00 58.59 114 PRO A C 1
ATOM 877 O O . PRO A 1 114 ? 47.395 8.690 -33.042 1.00 58.59 114 PRO A O 1
ATOM 880 N N . ARG A 1 115 ? 49.056 8.946 -34.538 1.00 50.31 115 ARG A N 1
ATOM 881 C CA . ARG A 1 115 ? 49.236 7.535 -34.888 1.00 50.31 115 ARG A CA 1
ATOM 882 C C . ARG A 1 115 ? 49.616 6.761 -33.617 1.00 50.31 115 ARG A C 1
ATOM 884 O O . ARG A 1 115 ? 50.731 6.906 -33.124 1.00 50.31 115 ARG A O 1
ATOM 891 N N . LEU A 1 116 ? 48.706 5.939 -33.103 1.00 56.88 116 LEU A N 1
ATOM 892 C CA . LEU A 1 116 ? 49.034 4.910 -32.120 1.00 56.88 116 LEU A CA 1
ATOM 893 C C . LEU A 1 116 ? 49.563 3.690 -32.878 1.00 56.88 116 LEU A C 1
ATOM 895 O O . LEU A 1 116 ? 48.874 3.132 -33.732 1.00 56.88 116 LEU A O 1
ATOM 899 N N . SER A 1 117 ? 50.811 3.321 -32.599 1.00 65.81 117 SER A N 1
ATOM 900 C CA . SER A 1 117 ? 51.414 2.079 -33.078 1.00 65.81 117 SER A CA 1
ATOM 901 C C . SER A 1 117 ? 50.677 0.862 -32.499 1.00 65.81 117 SER A C 1
ATOM 903 O O . SER A 1 117 ? 50.254 0.916 -31.341 1.00 65.81 117 SER A O 1
ATOM 905 N N . PRO A 1 118 ? 50.559 -0.245 -33.254 1.00 61.00 118 PRO A N 1
ATOM 906 C CA . PRO A 1 118 ? 50.055 -1.507 -32.728 1.00 61.00 118 PRO A CA 1
ATOM 907 C C . PRO A 1 118 ? 51.029 -2.028 -31.666 1.00 61.00 118 PRO A C 1
ATOM 909 O O . PRO A 1 118 ? 52.176 -2.351 -31.968 1.00 61.00 118 PRO A O 1
ATOM 912 N N . LEU A 1 119 ? 50.593 -2.063 -30.409 1.00 65.06 119 LEU A N 1
ATOM 913 C CA . LEU A 1 119 ? 51.260 -2.828 -29.363 1.00 65.06 119 LEU A CA 1
ATOM 914 C C . LEU A 1 119 ? 50.761 -4.270 -29.480 1.00 65.06 119 LEU A C 1
ATOM 916 O O . LEU A 1 119 ? 49.677 -4.599 -29.001 1.00 65.06 119 LEU A O 1
ATOM 920 N N . ASP A 1 120 ? 51.561 -5.104 -30.146 1.00 55.25 120 ASP A N 1
ATOM 921 C CA . ASP A 1 120 ? 51.490 -6.563 -30.076 1.00 55.25 120 ASP A CA 1
ATOM 922 C C . ASP A 1 120 ? 51.749 -6.999 -28.626 1.00 55.25 120 ASP A C 1
ATOM 924 O O . ASP A 1 120 ? 52.878 -7.233 -28.196 1.00 55.25 120 ASP A O 1
ATOM 928 N N . GLY A 1 121 ? 50.679 -7.051 -27.839 1.00 55.12 121 GLY A N 1
ATOM 929 C CA . GLY A 1 121 ? 50.648 -7.703 -26.540 1.00 55.12 121 GLY A CA 1
ATOM 930 C C . GLY A 1 121 ? 50.096 -9.108 -26.712 1.00 55.12 121 GLY A C 1
ATOM 931 O O . GLY A 1 121 ? 48.883 -9.300 -26.732 1.00 55.12 121 GLY A O 1
ATOM 932 N N . THR A 1 122 ? 50.981 -10.093 -26.836 1.00 56.94 122 THR A N 1
ATOM 933 C CA . THR A 1 122 ? 50.644 -11.516 -26.742 1.00 56.94 122 THR A CA 1
ATOM 934 C C . THR A 1 122 ? 49.947 -11.793 -25.409 1.00 56.94 122 THR A C 1
ATOM 936 O O . THR A 1 122 ? 50.590 -11.855 -24.360 1.00 56.94 122 THR A O 1
ATOM 939 N N . TYR A 1 123 ? 48.624 -11.949 -25.450 1.00 58.47 123 TYR A N 1
ATOM 940 C CA . TYR A 1 123 ? 47.826 -12.432 -24.330 1.00 58.47 123 TYR A CA 1
ATOM 941 C C . TYR A 1 123 ? 48.127 -13.918 -24.119 1.00 58.47 123 TYR A C 1
ATOM 943 O O . TYR A 1 123 ? 47.808 -14.759 -24.961 1.00 58.47 123 TYR A O 1
ATOM 951 N N . GLN A 1 124 ? 48.781 -14.227 -23.001 1.00 59.16 124 GLN A N 1
ATOM 952 C CA . GLN A 1 124 ? 49.035 -15.587 -22.551 1.00 59.16 124 GLN A CA 1
ATOM 953 C C . GLN A 1 124 ? 47.802 -16.084 -21.763 1.00 59.16 124 GLN A C 1
ATOM 955 O O . GLN A 1 124 ? 47.474 -15.490 -20.734 1.00 59.16 124 GLN A O 1
ATOM 960 N N . PRO A 1 125 ? 47.100 -17.146 -22.199 1.00 57.28 125 PRO A N 1
ATOM 961 C CA . PRO A 1 125 ? 46.008 -17.734 -21.429 1.00 57.28 125 PRO A CA 1
ATOM 962 C C . PRO A 1 125 ? 46.580 -18.527 -20.245 1.00 57.28 125 PRO A C 1
ATOM 964 O O . PRO A 1 125 ? 47.023 -19.667 -20.379 1.00 57.28 125 PRO A O 1
ATOM 967 N N . GLY A 1 126 ? 46.606 -17.889 -19.077 1.00 51.56 126 GLY A N 1
ATOM 968 C CA . GLY A 1 126 ? 46.987 -18.497 -17.808 1.00 51.56 126 GLY A CA 1
ATOM 969 C C . GLY A 1 126 ? 45.820 -19.231 -17.146 1.00 51.56 126 GLY A C 1
ATOM 970 O O . GLY A 1 126 ? 44.871 -18.605 -16.690 1.00 51.56 126 GLY A O 1
ATOM 971 N N . SER A 1 127 ? 45.967 -20.555 -17.077 1.00 57.53 127 SER A N 1
ATOM 972 C CA . SER A 1 127 ? 45.481 -21.479 -16.039 1.00 57.53 127 SER A CA 1
ATOM 973 C C . SER A 1 127 ? 43.987 -21.503 -15.692 1.00 57.53 127 SER A C 1
ATOM 975 O O . SER A 1 127 ? 43.472 -20.663 -14.957 1.00 57.53 127 SER A O 1
ATOM 977 N N . LEU A 1 128 ? 43.359 -22.609 -16.109 1.00 56.09 128 LEU A N 1
ATOM 978 C CA . LEU A 1 128 ? 42.188 -23.213 -15.480 1.00 56.09 128 LEU A CA 1
ATOM 979 C C . LEU A 1 128 ? 42.348 -23.251 -13.950 1.00 56.09 128 LEU A C 1
ATOM 981 O O . LEU A 1 128 ? 43.181 -23.991 -13.424 1.00 56.09 128 LEU A O 1
ATOM 985 N N . GLY A 1 129 ? 41.509 -22.489 -13.251 1.00 50.62 129 GLY A N 1
ATOM 986 C CA . GLY A 1 129 ? 41.149 -22.763 -11.865 1.00 50.62 129 GLY A CA 1
ATOM 987 C C . GLY A 1 129 ? 40.179 -23.944 -11.813 1.00 50.62 129 GLY A C 1
ATOM 988 O O . GLY A 1 129 ? 39.239 -24.020 -12.602 1.00 50.62 129 GLY A O 1
ATOM 989 N N . ALA A 1 130 ? 40.473 -24.878 -10.916 1.00 60.56 130 ALA A N 1
ATOM 990 C CA . ALA A 1 130 ? 39.770 -26.129 -10.667 1.00 60.56 130 ALA A CA 1
ATOM 991 C C . ALA A 1 130 ? 38.312 -25.937 -10.161 1.00 60.56 130 ALA A C 1
ATOM 993 O O . ALA A 1 130 ? 37.925 -24.820 -9.814 1.00 60.56 130 ALA A O 1
ATOM 994 N N . PRO A 1 131 ? 37.503 -27.017 -10.126 1.00 57.09 131 PRO A N 1
ATOM 995 C CA . PRO A 1 131 ? 36.064 -26.981 -9.865 1.00 57.09 131 PRO A CA 1
ATOM 996 C C . PRO A 1 131 ? 35.688 -26.436 -8.483 1.00 57.09 131 PRO A C 1
ATOM 998 O O . PRO A 1 131 ? 36.326 -26.748 -7.481 1.00 57.09 131 PRO A O 1
ATOM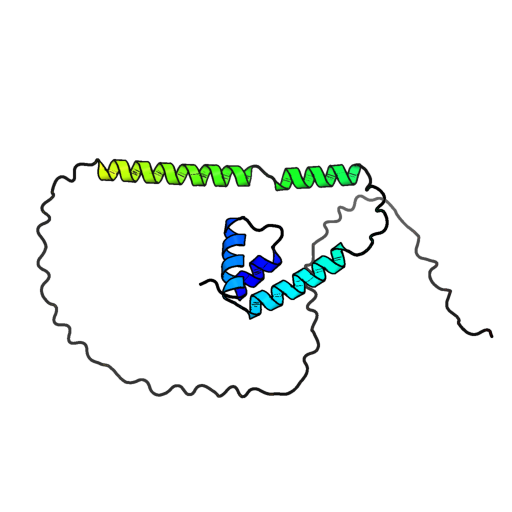 1001 N N . GLN A 1 132 ? 34.598 -25.667 -8.454 1.00 52.31 132 GLN A N 1
ATOM 1002 C CA . GLN A 1 132 ? 33.824 -25.346 -7.257 1.00 52.31 132 GLN A CA 1
ATOM 1003 C C . GLN A 1 132 ? 33.242 -26.625 -6.644 1.00 52.31 132 GLN A C 1
ATOM 1005 O O . GLN A 1 132 ? 32.341 -27.230 -7.224 1.00 52.31 132 GLN A O 1
ATOM 1010 N N . ASP A 1 133 ? 33.701 -26.975 -5.446 1.00 52.75 133 ASP A N 1
ATOM 1011 C CA . ASP A 1 133 ? 32.911 -27.756 -4.497 1.00 52.75 133 ASP A CA 1
ATOM 1012 C C . ASP A 1 133 ? 31.936 -26.797 -3.795 1.00 52.75 133 ASP A C 1
ATOM 1014 O O . ASP A 1 133 ? 32.270 -26.151 -2.801 1.00 52.75 133 ASP A O 1
ATOM 1018 N N . ASP A 1 134 ? 30.730 -26.667 -4.351 1.00 50.84 134 ASP A N 1
ATOM 1019 C CA . ASP A 1 134 ? 29.585 -26.088 -3.644 1.00 50.84 134 ASP A CA 1
ATOM 1020 C C . ASP A 1 134 ? 29.034 -27.150 -2.671 1.00 50.84 134 ASP A C 1
ATOM 1022 O O . ASP A 1 134 ? 28.652 -28.242 -3.110 1.00 50.84 134 ASP A O 1
ATOM 1026 N N . PRO A 1 135 ? 28.959 -26.886 -1.354 1.00 58.41 135 PRO A N 1
ATOM 1027 C CA . PRO A 1 135 ? 28.307 -27.802 -0.433 1.00 58.41 135 PRO A CA 1
ATOM 1028 C C . PRO A 1 135 ? 26.808 -27.852 -0.740 1.00 58.41 135 PRO A C 1
ATOM 1030 O O . PRO A 1 135 ? 26.105 -26.841 -0.695 1.00 58.41 135 PRO A O 1
ATOM 1033 N N . GLN A 1 136 ? 26.318 -29.060 -1.027 1.00 45.91 136 GLN A N 1
ATOM 1034 C CA . GLN A 1 136 ? 24.895 -29.356 -1.125 1.00 45.91 136 GLN A CA 1
ATOM 1035 C C . GLN A 1 136 ? 24.173 -28.901 0.147 1.00 45.91 136 GLN A C 1
ATOM 1037 O O . GLN A 1 136 ? 24.290 -29.519 1.205 1.00 45.91 136 GLN A O 1
ATOM 1042 N N . ILE A 1 137 ? 23.383 -27.838 0.024 1.00 52.19 137 ILE A N 1
ATOM 1043 C CA . ILE A 1 137 ? 22.353 -27.495 0.997 1.00 52.19 137 ILE A CA 1
ATOM 1044 C C . ILE A 1 137 ? 21.180 -28.432 0.706 1.00 52.19 137 ILE A C 1
ATOM 1046 O O . ILE A 1 137 ? 2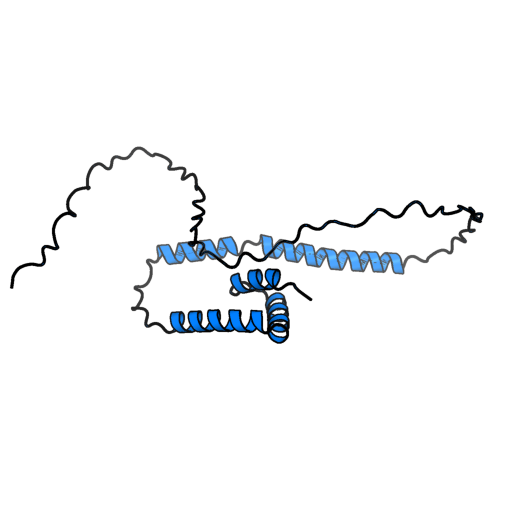0.377 -28.197 -0.198 1.00 52.19 137 ILE A O 1
ATOM 1050 N N . THR A 1 138 ? 21.112 -29.539 1.437 1.00 57.09 138 THR A N 1
ATOM 1051 C CA . THR A 1 138 ? 19.916 -30.378 1.477 1.00 57.09 138 THR A CA 1
ATOM 1052 C C . THR A 1 138 ? 18.773 -29.584 2.123 1.00 57.09 138 THR A C 1
ATOM 1054 O O . THR A 1 138 ? 18.973 -28.936 3.153 1.00 57.09 138 THR A O 1
ATOM 1057 N N . PRO A 1 139 ? 17.553 -29.598 1.559 1.00 51.75 139 PRO A N 1
ATOM 1058 C CA . PRO A 1 139 ? 16.393 -29.070 2.255 1.00 51.75 139 PRO A CA 1
ATOM 1059 C C . PRO A 1 139 ? 16.030 -30.031 3.391 1.00 51.75 139 PRO A C 1
ATOM 1061 O O . PRO A 1 139 ? 15.401 -31.066 3.168 1.00 51.75 139 PRO A O 1
ATOM 1064 N N . THR A 1 140 ? 16.422 -29.686 4.620 1.00 50.34 140 THR A N 1
ATOM 1065 C CA . THR A 1 140 ? 15.836 -30.272 5.829 1.00 50.34 140 THR A CA 1
ATOM 1066 C C . THR A 1 140 ? 14.356 -29.914 5.847 1.00 50.34 140 THR A C 1
ATOM 1068 O O . THR A 1 140 ? 13.948 -28.816 6.220 1.00 50.34 140 THR A O 1
ATOM 1071 N N . THR A 1 141 ? 13.553 -30.862 5.378 1.00 58.97 141 THR A N 1
ATOM 1072 C CA . THR A 1 141 ? 12.136 -30.960 5.695 1.00 58.97 141 THR A CA 1
ATOM 1073 C C . THR A 1 141 ? 12.079 -31.497 7.112 1.00 58.97 141 THR A C 1
ATOM 1075 O O . THR A 1 141 ? 12.244 -32.693 7.287 1.00 58.97 141 THR A O 1
ATOM 1078 N N . ASP A 1 142 ? 11.992 -30.608 8.100 1.00 49.91 142 ASP A N 1
ATOM 1079 C CA . ASP A 1 142 ? 11.365 -30.855 9.402 1.00 49.91 142 ASP A CA 1
ATOM 1080 C C . ASP A 1 142 ? 11.487 -29.614 10.295 1.00 49.91 142 ASP A C 1
ATOM 1082 O O . ASP A 1 142 ? 12.532 -28.969 10.365 1.00 49.91 142 ASP A O 1
ATOM 1086 N N . GLY A 1 143 ? 10.410 -29.308 11.020 1.00 46.22 143 GLY A N 1
ATOM 1087 C CA . GLY A 1 143 ? 10.500 -28.511 12.243 1.00 46.22 143 GLY A CA 1
ATOM 1088 C C . GLY A 1 143 ? 10.186 -27.023 12.111 1.00 46.22 143 GLY A C 1
ATOM 1089 O O . GLY A 1 143 ? 11.060 -26.170 12.194 1.00 46.22 143 GLY A O 1
ATOM 1090 N N . GLN A 1 144 ? 8.895 -26.711 11.997 1.00 49.16 144 GLN A N 1
ATOM 1091 C CA . GLN A 1 144 ? 8.204 -25.893 13.001 1.00 49.16 144 GLN A CA 1
ATOM 1092 C C . GLN A 1 144 ? 9.077 -24.852 13.734 1.00 49.16 144 GLN A C 1
ATOM 1094 O O . GLN A 1 144 ? 9.546 -25.081 14.847 1.00 49.16 144 GLN A O 1
ATOM 1099 N N . THR A 1 145 ? 9.240 -23.669 13.145 1.00 46.94 145 THR A N 1
ATOM 1100 C CA . THR A 1 145 ? 9.685 -22.491 13.892 1.00 46.94 145 THR A CA 1
ATOM 1101 C C . THR A 1 145 ? 8.472 -21.829 14.551 1.00 46.94 145 THR A C 1
ATOM 1103 O O . THR A 1 145 ? 7.509 -21.478 13.861 1.00 46.94 145 THR A O 1
ATOM 1106 N N . PRO A 1 146 ? 8.457 -21.641 15.883 1.00 52.19 146 PRO A N 1
ATOM 1107 C CA . PRO A 1 146 ? 7.504 -20.737 16.495 1.00 52.19 146 PRO A CA 1
ATOM 1108 C C . PRO A 1 146 ? 7.870 -19.314 16.072 1.00 52.19 146 PRO A C 1
ATOM 1110 O O . PRO A 1 146 ? 9.042 -18.935 16.038 1.00 52.19 146 PRO A O 1
ATOM 1113 N N . TRP A 1 147 ? 6.854 -18.531 15.728 1.00 52.09 147 TRP A N 1
ATOM 1114 C CA . TRP A 1 147 ? 6.956 -17.105 15.456 1.00 52.09 147 TRP A CA 1
ATOM 1115 C C . TRP A 1 147 ? 7.634 -16.391 16.629 1.00 52.09 147 TRP A C 1
ATOM 1117 O O . TRP A 1 147 ? 6.983 -16.012 17.601 1.00 52.09 147 TRP A O 1
ATOM 1127 N N . ASN A 1 148 ? 8.949 -16.192 16.538 1.00 42.94 148 ASN A N 1
ATOM 1128 C CA . ASN A 1 148 ? 9.655 -15.249 17.389 1.00 42.94 148 ASN A CA 1
ATOM 1129 C C . ASN A 1 148 ? 9.185 -13.850 16.992 1.00 42.94 148 ASN A C 1
ATOM 1131 O O . ASN A 1 148 ? 9.678 -13.239 16.043 1.00 42.94 148 ASN A O 1
ATOM 1135 N N . PHE A 1 149 ? 8.190 -13.365 17.731 1.00 46.84 149 PHE A N 1
ATOM 1136 C CA . PHE A 1 149 ? 7.838 -11.960 17.824 1.00 46.84 149 PHE A CA 1
ATOM 1137 C C . PHE A 1 149 ? 9.069 -11.191 18.316 1.00 46.84 149 PHE A C 1
ATOM 1139 O O . PHE A 1 149 ? 9.244 -10.955 19.510 1.00 46.84 149 PHE A O 1
ATOM 1146 N N . TYR A 1 150 ? 9.926 -10.764 17.392 1.00 46.59 150 TYR A N 1
ATOM 1147 C CA . TYR A 1 150 ? 10.827 -9.649 17.647 1.00 46.59 150 TYR A CA 1
ATOM 1148 C C . TYR A 1 150 ? 9.973 -8.386 17.742 1.00 46.59 150 TYR A C 1
ATOM 1150 O O . TYR A 1 150 ? 9.772 -7.650 16.776 1.00 46.59 150 TYR A O 1
ATOM 1158 N N . VAL A 1 151 ? 9.439 -8.149 18.940 1.00 49.97 151 VAL A N 1
ATOM 1159 C CA . VAL A 1 151 ? 8.960 -6.837 19.351 1.00 49.97 151 VAL A CA 1
ATOM 1160 C C . VAL A 1 151 ? 10.180 -5.925 19.332 1.00 49.97 151 VAL A C 1
ATOM 1162 O O . VAL A 1 151 ? 11.009 -5.936 20.237 1.00 49.97 151 VAL A O 1
ATOM 1165 N N . PHE A 1 152 ? 10.311 -5.142 18.263 1.00 42.91 152 PHE A N 1
ATOM 1166 C CA . PHE A 1 152 ? 11.199 -3.989 18.216 1.00 42.91 152 PHE A CA 1
ATOM 1167 C C . PHE A 1 152 ? 10.680 -2.959 19.230 1.00 42.91 152 PHE A C 1
ATOM 1169 O O . PHE A 1 152 ? 9.996 -1.996 18.883 1.00 42.91 152 PHE A O 1
ATOM 1176 N N . SER A 1 153 ? 10.997 -3.150 20.511 1.00 43.50 153 SER A N 1
ATOM 1177 C CA . SER A 1 153 ? 10.912 -2.090 21.506 1.00 43.50 153 SER A CA 1
ATOM 1178 C C . SER A 1 153 ? 12.031 -1.100 21.196 1.00 43.50 153 SER A C 1
ATOM 1180 O O . SER A 1 153 ? 13.122 -1.153 21.765 1.00 43.50 153 SER A O 1
ATOM 1182 N N . LYS A 1 154 ? 11.790 -0.197 20.241 1.00 43.84 154 LYS A N 1
ATOM 1183 C CA . LYS A 1 154 ? 12.579 1.028 20.166 1.00 43.84 154 LYS A CA 1
ATOM 1184 C C . LYS A 1 154 ? 12.373 1.754 21.488 1.00 43.84 154 LYS A C 1
ATOM 1186 O O . LYS A 1 154 ? 11.300 2.291 21.749 1.00 43.84 154 LYS A O 1
ATOM 1191 N N . ALA A 1 155 ? 13.407 1.725 22.320 1.00 44.62 155 ALA A N 1
ATOM 1192 C CA . ALA A 1 155 ? 13.548 2.594 23.467 1.00 44.62 155 ALA A CA 1
ATOM 1193 C C . ALA A 1 155 ? 13.463 4.043 22.969 1.00 44.62 155 ALA A C 1
ATOM 1195 O O . ALA A 1 155 ? 14.411 4.584 22.405 1.00 44.62 155 ALA A O 1
ATOM 1196 N N . TYR A 1 156 ? 12.294 4.654 23.126 1.00 45.25 156 TYR A N 1
ATOM 1197 C CA . TYR A 1 156 ? 12.166 6.100 23.100 1.00 45.25 156 TYR A CA 1
ATOM 1198 C C . TYR A 1 156 ? 12.643 6.596 24.469 1.00 45.25 156 TYR A C 1
ATOM 1200 O O . TYR A 1 156 ? 11.977 6.295 25.463 1.00 45.25 156 TYR A O 1
ATOM 1208 N N . PRO A 1 157 ? 13.762 7.338 24.581 1.00 49.25 157 PRO A N 1
ATOM 1209 C CA . PRO A 1 157 ? 14.066 8.041 25.816 1.00 49.25 157 PRO A CA 1
ATOM 1210 C C . PRO A 1 157 ? 13.017 9.142 25.990 1.00 49.25 157 PRO A C 1
ATOM 1212 O O . PRO A 1 157 ? 13.081 10.213 25.387 1.00 49.25 157 PRO A O 1
ATOM 1215 N N . LYS A 1 158 ? 11.999 8.845 26.797 1.00 45.19 158 LYS A N 1
ATOM 1216 C CA . LYS A 1 158 ? 11.025 9.815 27.284 1.00 45.19 158 LYS A CA 1
ATOM 1217 C C . LYS A 1 158 ? 11.795 10.749 28.221 1.00 45.19 158 LYS A C 1
ATOM 1219 O O . LYS A 1 158 ? 12.035 10.404 29.374 1.00 45.19 158 LYS A O 1
ATOM 1224 N N . GLN A 1 159 ? 12.231 11.909 27.727 1.00 44.66 159 GLN A N 1
ATOM 1225 C CA . GLN A 1 159 ? 12.644 13.000 28.608 1.00 44.66 159 GLN A CA 1
ATOM 1226 C C . GLN A 1 159 ? 11.398 13.506 29.332 1.00 44.66 159 GLN A C 1
ATOM 1228 O O . GLN A 1 159 ? 10.682 14.383 28.855 1.00 44.66 159 GLN A O 1
ATOM 1233 N N . ILE A 1 160 ? 11.109 12.892 30.474 1.00 45.09 160 ILE A N 1
ATOM 1234 C CA . ILE A 1 160 ? 10.162 13.426 31.438 1.00 45.09 160 ILE A CA 1
ATOM 1235 C C . ILE A 1 160 ? 10.921 14.542 32.149 1.00 45.09 160 ILE A C 1
ATOM 1237 O O . ILE A 1 160 ? 11.793 14.294 32.976 1.00 45.09 160 ILE A O 1
ATOM 1241 N N . ARG A 1 161 ? 10.626 15.784 31.764 1.00 43.34 161 ARG A N 1
ATOM 1242 C CA . ARG A 1 161 ? 10.962 16.959 32.562 1.00 43.34 161 ARG A CA 1
ATOM 1243 C C . ARG A 1 161 ? 10.186 16.809 33.870 1.00 43.34 161 ARG A C 1
ATOM 1245 O O . ARG A 1 161 ? 8.972 16.978 33.887 1.00 43.34 161 ARG A O 1
ATOM 1252 N N . THR A 1 162 ? 10.871 16.424 34.938 1.00 43.56 162 THR A N 1
ATOM 1253 C CA . THR A 1 162 ? 10.354 16.490 36.303 1.00 43.56 162 THR A CA 1
ATOM 1254 C C . THR A 1 162 ? 10.208 17.960 36.673 1.00 43.56 162 THR A C 1
ATOM 1256 O O . THR A 1 162 ? 11.172 18.606 37.070 1.00 43.56 162 THR A O 1
ATOM 1259 N N . THR A 1 163 ? 9.013 18.514 36.491 1.00 53.06 163 THR A N 1
ATOM 1260 C CA . THR A 1 163 ? 8.552 19.602 37.352 1.00 53.06 163 THR A CA 1
ATOM 1261 C C . THR A 1 163 ? 7.941 18.943 38.573 1.00 53.06 163 THR A C 1
ATOM 1263 O O . THR A 1 163 ? 6.983 18.181 38.459 1.00 53.06 163 THR A O 1
ATOM 1266 N N . GLU A 1 164 ? 8.571 19.187 39.712 1.00 51.41 164 GLU A N 1
ATOM 1267 C CA . GLU A 1 164 ? 8.113 18.824 41.045 1.00 51.41 164 GLU A CA 1
ATOM 1268 C C . GLU A 1 164 ? 6.620 19.144 41.198 1.00 51.41 164 GLU A C 1
ATOM 1270 O O . GLU A 1 164 ? 6.172 20.261 40.943 1.00 51.41 164 GLU A O 1
ATOM 1275 N N . GLY A 1 165 ? 5.837 18.135 41.562 1.00 45.72 165 GLY A N 1
ATOM 1276 C CA . GLY A 1 165 ? 4.392 18.250 41.705 1.00 45.72 165 GLY A CA 1
ATOM 1277 C C . GLY A 1 165 ? 3.819 16.912 42.136 1.00 45.72 165 GLY A C 1
ATOM 1278 O O . GLY A 1 165 ? 3.645 16.011 41.322 1.00 45.72 165 GLY A O 1
ATOM 1279 N N . ALA A 1 166 ? 3.616 16.780 43.441 1.00 52.25 166 ALA A N 1
ATOM 1280 C CA . ALA A 1 166 ? 3.153 15.590 44.132 1.00 52.25 166 ALA A CA 1
ATOM 1281 C C . ALA A 1 166 ? 1.893 14.963 43.511 1.00 52.25 166 ALA A C 1
ATOM 1283 O O . ALA A 1 166 ? 0.865 15.622 43.399 1.00 52.25 166 ALA A O 1
ATOM 1284 N N . TYR A 1 167 ? 1.960 13.663 43.222 1.00 45.81 167 TYR A N 1
ATOM 1285 C CA . TYR A 1 167 ? 0.794 12.783 43.184 1.00 45.81 167 TYR A CA 1
ATOM 1286 C C . TYR A 1 167 ? 1.164 11.488 43.900 1.00 45.81 167 TYR A C 1
ATOM 1288 O O . TYR A 1 167 ? 1.825 10.609 43.350 1.00 45.81 167 TYR A O 1
ATOM 1296 N N . THR A 1 168 ? 0.783 11.414 45.170 1.00 51.94 168 THR A N 1
ATOM 1297 C CA . THR A 1 168 ? 0.672 10.163 45.909 1.00 51.94 168 THR A CA 1
ATOM 1298 C C . THR A 1 168 ? -0.750 9.619 45.742 1.00 51.94 168 THR A C 1
ATOM 1300 O O . THR A 1 168 ? -1.708 10.384 45.690 1.00 51.94 168 THR A O 1
ATOM 1303 N N . VAL A 1 169 ? -0.846 8.286 45.745 1.00 51.50 169 VAL A N 1
ATOM 1304 C CA . VAL A 1 169 ? -2.044 7.469 46.019 1.00 51.50 169 VAL A CA 1
ATOM 1305 C C . VAL A 1 169 ? -3.087 7.372 44.896 1.00 51.50 169 VAL A C 1
ATOM 1307 O O . VAL A 1 169 ? -3.821 8.312 44.642 1.00 51.50 169 VAL A O 1
ATOM 1310 N N . PHE A 1 170 ? -3.172 6.195 44.264 1.00 46.25 170 PHE A N 1
ATOM 1311 C CA . PHE A 1 170 ? -4.405 5.401 44.086 1.00 46.25 170 PHE A CA 1
ATOM 1312 C C . PHE A 1 170 ? -4.022 4.082 43.388 1.00 46.25 170 PHE A C 1
ATOM 1314 O O . PHE A 1 170 ? -4.088 3.936 42.169 1.00 46.25 170 PHE A O 1
ATOM 1321 N N . GLN A 1 171 ? -3.533 3.137 44.185 1.00 47.69 171 GLN A N 1
ATOM 1322 C CA . GLN A 1 171 ? -3.406 1.731 43.818 1.00 47.69 171 GLN A CA 1
ATOM 1323 C C . GLN A 1 171 ? -3.990 0.956 44.987 1.00 47.69 171 GLN A C 1
ATOM 1325 O O . GLN A 1 171 ? -3.282 0.680 45.939 1.00 47.69 171 GLN A O 1
ATOM 1330 N N . ASP A 1 172 ? -5.292 0.723 44.932 1.00 46.38 172 ASP A N 1
ATOM 1331 C CA . ASP A 1 172 ? -5.983 -0.366 45.607 1.00 46.38 172 ASP A CA 1
ATOM 1332 C C . ASP A 1 172 ? -7.331 -0.529 44.895 1.00 46.38 172 ASP A C 1
ATOM 1334 O O . ASP A 1 172 ? -7.864 0.442 44.358 1.00 46.38 172 ASP A O 1
ATOM 1338 N N . GLU A 1 173 ? -7.847 -1.759 44.879 1.00 50.59 173 GLU A N 1
ATOM 1339 C CA . GLU A 1 173 ? -9.190 -2.142 44.408 1.00 50.59 173 GLU A CA 1
ATOM 1340 C C . GLU A 1 173 ? -9.310 -2.645 42.953 1.00 50.59 173 GLU A C 1
ATOM 1342 O O . GLU A 1 173 ? -10.099 -2.156 42.154 1.00 50.59 173 GLU A O 1
ATOM 1347 N N . TYR A 1 174 ? -8.568 -3.709 42.619 1.00 51.12 174 TYR A N 1
ATOM 1348 C CA . TYR A 1 174 ? -8.978 -4.671 41.578 1.00 51.12 174 TYR A CA 1
ATOM 1349 C C . TYR A 1 174 ? -8.592 -6.106 41.976 1.00 51.12 174 TYR A C 1
ATOM 1351 O O . TYR A 1 174 ? -7.857 -6.811 41.291 1.00 51.12 174 TYR A O 1
ATOM 1359 N N . THR A 1 175 ? -9.100 -6.555 43.120 1.00 52.94 175 THR A N 1
ATOM 1360 C CA . THR A 1 175 ? -9.175 -7.981 43.462 1.00 52.94 175 THR A CA 1
ATOM 1361 C C . THR A 1 175 ? -10.529 -8.227 44.084 1.00 52.94 175 THR A C 1
ATOM 1363 O O . THR A 1 175 ? -10.717 -7.888 45.247 1.00 52.94 175 THR A O 1
ATOM 1366 N N . SER A 1 176 ? -11.462 -8.751 43.293 1.00 52.78 176 SER A N 1
ATOM 1367 C CA . SER A 1 176 ? -12.615 -9.575 43.688 1.00 52.78 176 SER A CA 1
ATOM 1368 C C . SER A 1 176 ? -13.627 -9.508 42.557 1.00 52.78 176 SER A C 1
ATOM 1370 O O . SER A 1 176 ? -14.160 -8.441 42.297 1.00 52.78 176 SER A O 1
ATOM 1372 N N . ILE A 1 177 ? -13.837 -10.627 41.875 1.00 54.91 177 ILE A N 1
ATOM 1373 C CA . ILE A 1 177 ? -15.05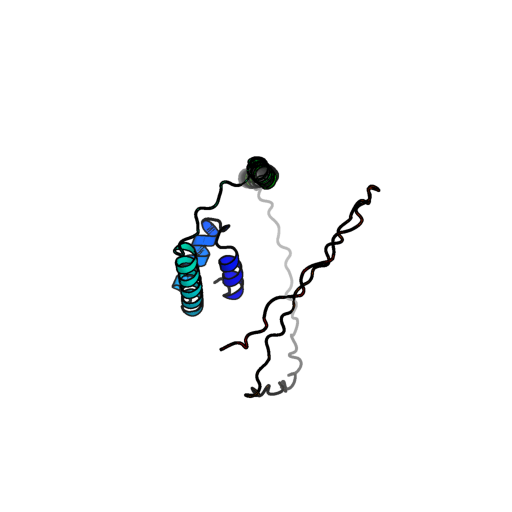5 -11.084 41.185 1.00 54.91 177 ILE A CA 1
ATOM 1374 C C . ILE A 1 177 ? -14.529 -12.067 40.146 1.00 54.91 177 ILE A C 1
ATOM 1376 O O . ILE A 1 177 ? -13.983 -11.659 39.126 1.00 54.91 177 ILE A O 1
ATOM 1380 N N . LEU A 1 178 ? -14.598 -13.350 40.486 1.00 54.84 178 LEU A N 1
ATOM 1381 C CA . LEU A 1 178 ? -15.058 -14.460 39.650 1.00 54.84 178 LEU A CA 1
ATOM 1382 C C . LEU A 1 178 ? -14.822 -15.740 40.467 1.00 54.84 178 LEU A C 1
ATOM 1384 O O . LEU A 1 178 ? -13.840 -16.448 40.273 1.00 54.84 178 LEU A O 1
ATOM 1388 N N . ASP A 1 179 ? -15.738 -15.979 41.405 1.00 57.34 179 ASP A N 1
ATOM 1389 C CA . ASP A 1 179 ? -16.024 -17.298 41.972 1.00 57.34 179 ASP A CA 1
ATOM 1390 C C . ASP A 1 179 ? -17.276 -17.812 41.233 1.00 57.34 179 ASP A C 1
ATOM 1392 O O . ASP A 1 179 ? -18.350 -17.223 41.398 1.00 57.34 179 ASP A O 1
ATOM 1396 N N . PRO A 1 180 ? -17.170 -18.813 40.342 1.00 63.97 180 PRO A N 1
ATOM 1397 C CA . PRO A 1 180 ? -18.314 -19.394 39.658 1.00 63.97 180 PRO A CA 1
ATOM 1398 C C . PRO A 1 180 ? -18.653 -20.769 40.250 1.00 63.97 180 PRO A C 1
ATOM 1400 O O . PRO A 1 180 ? -18.443 -21.776 39.592 1.00 63.97 180 PRO A O 1
ATOM 1403 N N . ASP A 1 181 ? -19.181 -20.816 41.474 1.00 69.19 181 ASP A N 1
ATOM 1404 C CA . ASP A 1 181 ? -19.850 -22.016 42.002 1.00 69.19 181 ASP A CA 1
ATOM 1405 C C . ASP A 1 181 ? -20.953 -21.623 43.001 1.00 69.19 181 ASP A C 1
ATOM 1407 O O . ASP A 1 181 ? -20.724 -21.409 44.190 1.00 69.19 181 ASP A O 1
ATOM 1411 N N . SER A 1 182 ? -22.184 -21.489 42.503 1.00 59.00 182 SER A N 1
ATOM 1412 C CA . SER A 1 182 ? -23.402 -21.598 43.320 1.00 59.00 182 SER A CA 1
ATOM 1413 C C . SER A 1 182 ? -24.600 -21.939 42.428 1.00 59.00 182 SER A C 1
ATOM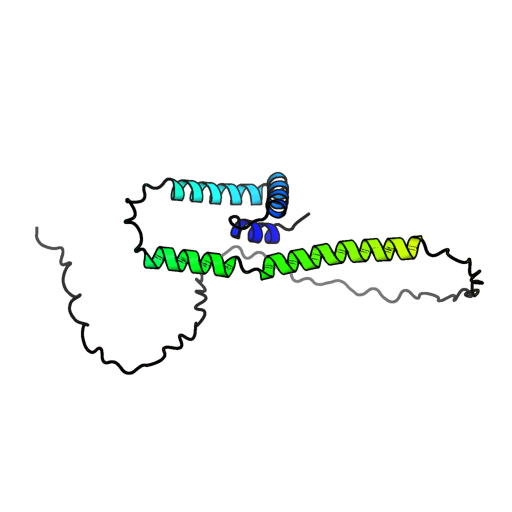 1415 O O . SER A 1 182 ? -25.170 -21.071 41.765 1.00 59.00 182 SER A O 1
ATOM 1417 N N . GLY A 1 183 ? -24.961 -23.225 42.399 1.00 55.00 183 GLY A N 1
ATOM 1418 C CA . GLY A 1 183 ? -26.131 -23.757 41.696 1.00 55.00 183 GLY A CA 1
ATOM 1419 C C . GLY A 1 183 ? -26.045 -25.252 41.461 1.00 55.00 183 GLY A C 1
ATOM 1420 O O . GLY A 1 183 ? -25.573 -25.621 40.368 1.00 55.00 183 GLY A O 1
#

Sequence (183 aa):
MMRCSEISMLLATRRDLSAAEESVVRAHLDDCASCAAQWSREERTSRVLRALPLPPVKQPPEWVAEEIQAMLQRKLSPRRRWRYGLAVASVAGVALIALVIFLLPTGASTSTAPRLSPLDGTYQPGSLGAPQDDPQITPTTDGQTPWNFYVFSKAYPKQIRTTEGAYTVFQDEYTSILDPDSG

pLDDT: mean 71.18, std 19.02, range [42.91, 97.75]